Protein AF-A0AAU3V6M9-F1 (afdb_monomer_lite)

Sequence (60 aa):
MLPVKNAAGTGTEYIVELSFKTDDYADAARLHSDAIAVADGHGWLYHGDILKTQLILDRY

Foldseek 3Di:
DDFQQDPVNPHGDDDDDD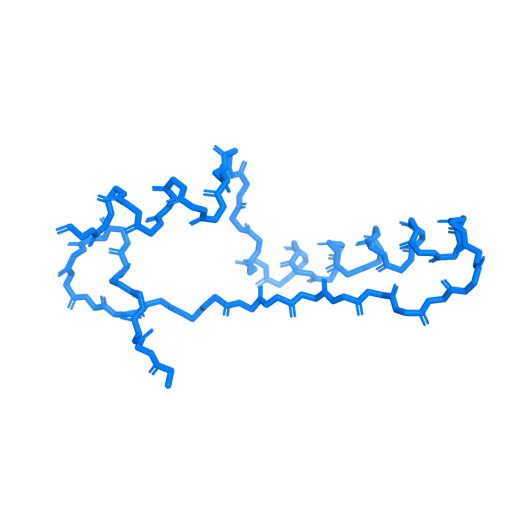DDDDPDPVVRVVVVVVVVVVCVVVVNDDPDPDDPVRSRVVRD

Secondary structure (DSSP, 8-state):
-PPEEPTTSSSEEPPP------S-HHHHHHHHHHHHHHHHHTT----S---HHHHHHHT-

Structure (mmCIF, N/CA/C/O backbone):
data_AF-A0AAU3V6M9-F1
#
_entry.id   AF-A0AAU3V6M9-F1
#
loop_
_atom_site.group_PDB
_atom_site.id
_atom_site.type_symbol
_atom_site.label_atom_id
_atom_site.label_alt_id
_atom_site.label_comp_id
_atom_site.label_asym_id
_atom_site.label_entity_id
_atom_site.label_seq_id
_atom_site.pdbx_PDB_ins_code
_atom_site.Cartn_x
_atom_site.Cartn_y
_atom_site.Cartn_z
_atom_site.occupancy
_atom_site.B_iso_or_equiv
_atom_site.auth_seq_id
_atom_site.auth_comp_id
_atom_site.auth_asym_id
_atom_site.auth_atom_id
_atom_site.pdbx_PDB_model_num
ATOM 1 N N . MET A 1 1 ? 2.793 7.647 17.126 1.00 46.69 1 MET A N 1
ATOM 2 C CA . MET A 1 1 ? 1.856 7.261 16.050 1.00 46.69 1 MET A CA 1
ATOM 3 C C . MET A 1 1 ? 0.518 7.008 16.727 1.00 46.69 1 MET A C 1
ATOM 5 O O . MET A 1 1 ? 0.504 6.227 17.670 1.00 46.69 1 MET A O 1
ATOM 9 N N . LEU A 1 2 ? -0.538 7.749 16.378 1.00 52.91 2 LEU A N 1
ATOM 10 C CA . LEU A 1 2 ? -1.870 7.545 16.964 1.00 52.91 2 LEU A CA 1
ATOM 11 C C . LEU A 1 2 ? -2.547 6.380 16.230 1.00 52.91 2 LEU A C 1
ATOM 13 O O . LEU A 1 2 ? -2.520 6.366 15.000 1.00 52.91 2 LEU A O 1
ATOM 17 N N . PRO A 1 3 ? -3.093 5.388 16.944 1.00 59.50 3 PRO A N 1
ATOM 18 C CA . PRO A 1 3 ? -3.675 4.226 16.299 1.00 59.50 3 PRO A CA 1
ATOM 19 C C . PRO A 1 3 ? -5.042 4.580 15.697 1.00 59.50 3 PRO A C 1
ATOM 21 O O . PRO A 1 3 ? -5.894 5.162 16.368 1.00 59.50 3 PRO A O 1
ATOM 24 N N . VAL A 1 4 ? -5.250 4.244 14.423 1.00 65.50 4 VAL A N 1
ATOM 25 C CA . VAL A 1 4 ? -6.524 4.492 13.733 1.00 65.50 4 VAL A CA 1
ATOM 26 C C . VAL A 1 4 ? -7.546 3.487 14.246 1.00 65.50 4 VAL A C 1
ATOM 28 O O . VAL A 1 4 ? -7.232 2.304 14.350 1.00 65.50 4 VAL A O 1
ATOM 31 N N . LYS A 1 5 ? -8.759 3.925 14.604 1.00 67.75 5 LYS A N 1
ATOM 32 C CA . LYS A 1 5 ? -9.818 2.989 15.018 1.00 67.75 5 LYS A CA 1
ATOM 33 C C . LYS A 1 5 ? -10.123 2.023 13.878 1.00 67.75 5 LYS A C 1
ATOM 35 O O . LYS A 1 5 ? -10.089 2.432 12.727 1.00 67.75 5 LYS A O 1
ATOM 40 N N . ASN A 1 6 ? -10.406 0.759 14.166 1.00 67.88 6 ASN A N 1
ATOM 41 C CA . ASN A 1 6 ? -10.881 -0.185 13.154 1.00 67.88 6 ASN A CA 1
ATOM 42 C C . ASN A 1 6 ? -12.297 0.196 12.674 1.00 67.88 6 ASN A C 1
ATOM 44 O O . ASN A 1 6 ? -12.981 0.992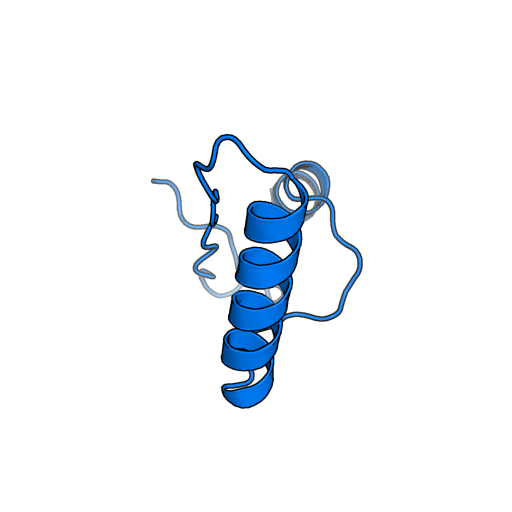 13.317 1.00 67.88 6 ASN A O 1
ATOM 48 N N . ALA A 1 7 ? -12.762 -0.385 11.565 1.00 64.94 7 ALA A N 1
ATOM 49 C CA . ALA A 1 7 ? -14.092 -0.091 11.009 1.00 64.94 7 ALA A CA 1
ATOM 50 C C . ALA A 1 7 ? -15.261 -0.357 11.986 1.00 64.94 7 ALA A C 1
ATOM 52 O O . ALA A 1 7 ? -16.327 0.230 11.845 1.00 64.94 7 ALA A O 1
ATOM 53 N N . ALA A 1 8 ? -15.060 -1.215 12.992 1.00 69.50 8 ALA A N 1
ATOM 54 C CA . ALA A 1 8 ? -16.049 -1.509 14.029 1.00 69.50 8 ALA A CA 1
ATOM 55 C C . ALA A 1 8 ? -16.054 -0.492 15.191 1.00 69.50 8 ALA A C 1
ATOM 57 O O . ALA A 1 8 ? -16.917 -0.566 16.061 1.00 69.50 8 ALA A O 1
ATOM 58 N N . GLY A 1 9 ? -15.082 0.425 15.256 1.00 67.88 9 GLY A N 1
ATOM 59 C CA . GLY A 1 9 ? -14.943 1.416 16.329 1.00 67.88 9 GLY A CA 1
ATOM 60 C C . GLY A 1 9 ? -14.551 0.847 17.701 1.00 67.88 9 GLY A C 1
ATOM 61 O O . GLY A 1 9 ? -14.441 1.609 18.661 1.00 67.88 9 GLY A O 1
ATOM 62 N N . THR A 1 10 ? -14.328 -0.466 17.808 1.00 76.88 10 THR A N 1
ATOM 63 C CA . THR A 1 10 ? -14.066 -1.198 19.063 1.00 76.88 10 THR A CA 1
ATOM 64 C C . THR A 1 10 ? -12.592 -1.518 19.293 1.00 76.88 10 THR A C 1
ATOM 66 O O . THR A 1 10 ? -12.226 -2.011 20.358 1.00 76.88 10 THR A O 1
ATOM 69 N N . GLY A 1 11 ? -11.737 -1.247 18.309 1.00 70.62 11 GLY A N 1
ATOM 70 C CA . GLY A 1 11 ? -10.307 -1.519 18.380 1.00 70.62 11 GLY A CA 1
ATOM 71 C C . GLY A 1 11 ? -9.510 -0.617 17.454 1.00 70.62 11 GLY A C 1
ATOM 72 O O . GLY A 1 11 ? -10.024 0.373 16.936 1.00 70.62 11 GLY A O 1
ATOM 73 N N . THR A 1 12 ? -8.249 -0.965 17.241 1.00 71.75 12 THR A N 1
ATOM 74 C CA . THR A 1 12 ? -7.306 -0.188 16.432 1.00 71.75 12 THR A CA 1
ATOM 75 C C . THR A 1 12 ? -6.782 -1.008 15.262 1.00 71.75 12 THR A C 1
ATOM 77 O O . THR A 1 12 ? -6.517 -2.198 15.411 1.00 71.75 12 THR A O 1
ATOM 80 N N . GLU A 1 13 ? -6.624 -0.373 14.108 1.00 71.19 13 GLU A N 1
ATOM 81 C CA . GLU A 1 13 ? -6.120 -0.954 12.869 1.00 71.19 13 GLU A CA 1
ATOM 82 C C . GLU A 1 13 ? -4.748 -0.358 12.536 1.00 71.19 13 GLU A C 1
ATOM 84 O O . GLU A 1 13 ? -4.513 0.846 12.681 1.00 71.19 13 GLU A O 1
ATOM 89 N N . TYR A 1 14 ? -3.825 -1.219 12.112 1.00 71.50 14 TYR A N 1
ATOM 90 C CA . TYR A 1 14 ? -2.498 -0.805 11.677 1.00 71.50 14 TYR A CA 1
ATOM 91 C C . TYR A 1 14 ? -2.541 -0.444 10.200 1.00 71.50 14 TYR A C 1
ATOM 93 O O . TYR A 1 14 ? -2.804 -1.290 9.353 1.00 71.50 14 TYR A O 1
ATOM 101 N N . ILE A 1 15 ? -2.241 0.816 9.898 1.00 73.12 15 ILE A N 1
ATOM 102 C CA . ILE A 1 15 ? -2.105 1.295 8.525 1.00 73.12 15 ILE A CA 1
ATOM 103 C C . ILE A 1 15 ? -0.621 1.386 8.205 1.00 73.12 15 ILE A C 1
ATOM 105 O O . ILE A 1 15 ? 0.125 2.091 8.885 1.00 73.12 15 ILE A O 1
ATOM 109 N N . VAL A 1 16 ? -0.209 0.699 7.145 1.00 76.12 16 VAL A N 1
ATOM 11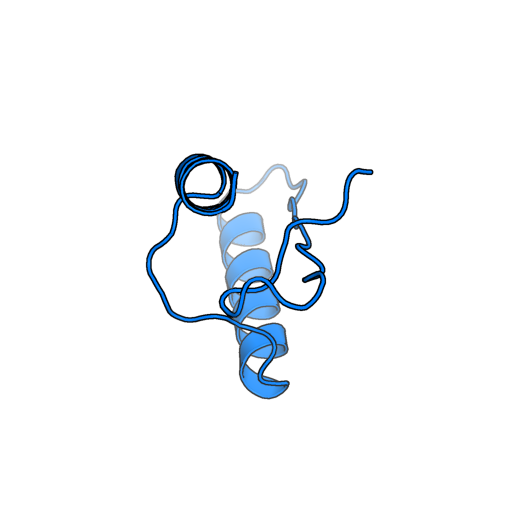0 C CA . VAL A 1 16 ? 1.156 0.759 6.621 1.00 76.12 16 VAL A CA 1
ATOM 111 C C . VAL A 1 16 ? 1.171 1.661 5.389 1.00 76.12 16 VAL A C 1
ATOM 113 O O . VAL A 1 16 ? 0.262 1.629 4.562 1.00 76.12 16 VAL A O 1
ATOM 116 N N . GLU A 1 17 ? 2.183 2.519 5.280 1.00 80.12 17 GLU A N 1
ATOM 117 C CA . GLU A 1 17 ? 2.494 3.238 4.045 1.00 80.12 17 GLU A CA 1
ATOM 118 C C . GLU A 1 17 ? 3.750 2.650 3.426 1.00 80.12 17 GLU A C 1
ATOM 120 O O . GLU A 1 17 ? 4.743 2.446 4.124 1.00 80.12 17 GLU A O 1
ATOM 125 N N . LEU A 1 18 ? 3.706 2.407 2.121 1.00 78.94 18 LEU A N 1
ATOM 126 C CA . LEU A 1 18 ? 4.856 1.968 1.350 1.00 78.94 18 LEU A CA 1
ATOM 127 C C . LEU A 1 18 ? 5.195 3.062 0.344 1.00 78.94 18 LEU A C 1
ATOM 129 O O . LEU A 1 18 ? 4.334 3.536 -0.393 1.00 78.94 18 LEU A O 1
ATOM 133 N N . SER A 1 19 ? 6.456 3.476 0.334 1.00 83.31 19 SER A N 1
ATOM 134 C CA . SER A 1 19 ? 6.997 4.408 -0.650 1.00 83.31 19 SER A CA 1
ATOM 135 C C . SER A 1 19 ? 8.156 3.735 -1.366 1.00 83.31 19 SER A C 1
ATOM 137 O O . SER A 1 19 ? 9.100 3.270 -0.727 1.00 83.31 19 SER A O 1
ATOM 139 N N . PHE A 1 20 ? 8.095 3.696 -2.693 1.00 85.12 20 PHE A N 1
ATOM 140 C CA . PHE A 1 20 ? 9.134 3.099 -3.526 1.00 85.12 20 PHE A CA 1
ATOM 141 C C . PHE A 1 20 ? 10.047 4.208 -4.035 1.00 85.12 20 PHE A C 1
ATOM 143 O O . PHE A 1 20 ? 9.669 4.985 -4.908 1.00 85.12 20 PHE A O 1
ATOM 150 N N . LYS A 1 21 ? 11.240 4.317 -3.447 1.00 87.19 21 LYS A N 1
ATOM 151 C CA . LYS A 1 21 ? 12.228 5.320 -3.846 1.00 87.19 21 LYS A CA 1
ATOM 152 C C . LYS A 1 21 ? 13.125 4.739 -4.935 1.00 87.19 21 LYS A C 1
ATOM 154 O O . LYS A 1 21 ? 14.087 4.038 -4.637 1.00 87.19 21 LYS A O 1
ATOM 159 N N . THR A 1 22 ? 12.773 5.022 -6.178 1.00 88.62 22 THR A N 1
ATOM 160 C CA . THR A 1 22 ? 13.551 4.693 -7.375 1.00 88.62 22 THR A CA 1
ATOM 161 C C . THR A 1 22 ? 13.505 5.878 -8.334 1.00 88.62 22 THR A C 1
ATOM 163 O O . THR A 1 22 ? 12.563 6.673 -8.290 1.00 88.62 22 THR A O 1
ATOM 166 N N . ASP A 1 23 ? 14.534 6.003 -9.165 1.00 90.69 23 ASP A N 1
ATOM 167 C CA . ASP A 1 23 ? 14.642 7.062 -10.168 1.00 90.69 23 ASP A CA 1
ATOM 168 C C . ASP A 1 23 ? 13.839 6.735 -11.447 1.00 90.69 23 ASP A C 1
ATOM 170 O O . ASP A 1 23 ? 13.619 7.621 -12.272 1.00 90.69 23 ASP A O 1
ATOM 174 N N . ASP A 1 24 ? 13.364 5.488 -11.600 1.00 91.88 24 ASP A N 1
ATOM 175 C CA . ASP A 1 24 ? 12.543 5.026 -12.728 1.00 91.88 24 ASP A CA 1
ATOM 176 C C . ASP A 1 24 ? 11.097 4.722 -12.296 1.00 91.88 24 ASP A C 1
ATOM 178 O O . ASP A 1 24 ? 10.828 3.914 -11.401 1.00 91.88 24 ASP A O 1
ATOM 182 N N . TYR A 1 25 ? 10.142 5.345 -12.987 1.00 88.25 25 TYR A N 1
ATOM 183 C CA . TYR A 1 25 ? 8.717 5.103 -12.797 1.00 88.25 25 TYR A CA 1
ATOM 184 C C . TYR A 1 25 ? 8.312 3.643 -13.048 1.00 88.25 25 TYR A C 1
ATOM 186 O O . TYR A 1 25 ? 7.483 3.109 -12.312 1.00 88.25 25 TYR A O 1
ATOM 194 N N . ALA A 1 26 ? 8.877 2.986 -14.064 1.00 91.88 26 ALA A N 1
ATOM 195 C CA . ALA A 1 26 ? 8.555 1.599 -14.389 1.00 91.88 26 ALA A CA 1
ATOM 196 C C . ALA A 1 26 ? 8.946 0.656 -13.243 1.00 91.88 26 ALA A C 1
ATOM 198 O O . ALA A 1 26 ? 8.174 -0.236 -12.881 1.00 91.88 26 ALA A O 1
ATOM 199 N N . ASP A 1 27 ? 10.092 0.907 -12.609 1.00 90.56 27 ASP A N 1
ATOM 200 C CA . ASP A 1 27 ? 10.514 0.166 -11.423 1.00 90.56 27 ASP A CA 1
ATOM 201 C C . ASP A 1 27 ? 9.610 0.446 -10.222 1.00 90.56 27 ASP A C 1
ATOM 203 O O . ASP A 1 27 ? 9.247 -0.485 -9.501 1.00 90.56 27 ASP A O 1
ATOM 207 N N . ALA A 1 28 ? 9.187 1.700 -10.024 1.00 89.31 28 ALA A N 1
ATOM 208 C CA . ALA A 1 28 ? 8.258 2.052 -8.952 1.00 89.31 28 ALA A CA 1
ATOM 209 C C . ALA A 1 28 ? 6.908 1.345 -9.140 1.00 89.31 28 ALA A C 1
ATOM 211 O O . ALA A 1 28 ? 6.366 0.780 -8.191 1.00 89.31 28 ALA A O 1
ATOM 212 N N . ALA A 1 29 ? 6.390 1.335 -10.371 1.00 88.50 29 ALA A N 1
ATOM 213 C CA . ALA A 1 29 ? 5.130 0.690 -10.724 1.00 88.50 29 ALA A CA 1
ATOM 214 C C . ALA A 1 29 ? 5.197 -0.836 -10.562 1.00 88.50 29 ALA A C 1
ATOM 216 O O . ALA A 1 29 ? 4.248 -1.452 -10.065 1.00 88.50 29 ALA A O 1
ATOM 217 N N . ARG A 1 30 ? 6.330 -1.451 -10.928 1.00 93.56 30 ARG A N 1
ATOM 218 C CA . ARG A 1 30 ? 6.554 -2.886 -10.722 1.00 93.56 30 ARG A CA 1
ATOM 219 C C . ARG A 1 30 ? 6.609 -3.230 -9.236 1.00 93.56 30 ARG A C 1
ATOM 221 O O . ARG A 1 30 ? 5.860 -4.093 -8.799 1.00 93.56 30 ARG A O 1
ATOM 228 N N . LEU A 1 31 ? 7.419 -2.516 -8.450 1.00 91.75 31 LEU A N 1
ATOM 229 C CA . LEU A 1 31 ? 7.525 -2.737 -7.002 1.00 91.75 31 LEU A CA 1
ATOM 230 C C . LEU A 1 31 ? 6.189 -2.514 -6.279 1.00 91.75 31 LEU A C 1
ATOM 232 O O . LEU A 1 31 ? 5.850 -3.264 -5.366 1.00 91.75 31 LEU A O 1
ATOM 236 N N . HIS A 1 32 ? 5.413 -1.521 -6.715 1.00 89.56 32 HIS A N 1
ATOM 237 C CA . HIS A 1 32 ? 4.055 -1.304 -6.231 1.00 89.56 32 HIS A CA 1
ATOM 238 C C . HIS A 1 32 ? 3.156 -2.512 -6.517 1.00 89.56 32 HIS A C 1
ATOM 240 O O . HIS A 1 32 ? 2.491 -3.010 -5.613 1.00 89.56 32 HIS A O 1
ATOM 246 N N . SER A 1 33 ? 3.166 -3.015 -7.753 1.00 90.00 33 SER A N 1
ATOM 247 C CA . SER A 1 33 ? 2.363 -4.182 -8.144 1.00 90.00 33 SER A CA 1
ATOM 248 C C . SER A 1 33 ? 2.767 -5.443 -7.370 1.00 90.00 33 SER A C 1
ATOM 250 O O . SER A 1 33 ? 1.898 -6.165 -6.885 1.00 90.00 33 SER A O 1
ATOM 252 N N . ASP A 1 34 ? 4.071 -5.660 -7.176 1.00 92.62 34 ASP A N 1
ATOM 253 C CA . ASP A 1 34 ? 4.607 -6.775 -6.388 1.00 92.62 34 ASP A CA 1
ATOM 254 C C . ASP A 1 34 ? 4.147 -6.687 -4.920 1.00 92.62 34 ASP A C 1
ATOM 256 O O . ASP A 1 34 ? 3.711 -7.679 -4.333 1.00 92.62 34 ASP A O 1
ATOM 260 N N . ALA A 1 35 ? 4.181 -5.490 -4.323 1.00 89.31 35 ALA A N 1
ATOM 261 C CA . ALA A 1 35 ? 3.725 -5.274 -2.951 1.00 89.31 35 ALA A CA 1
ATOM 262 C C . ALA A 1 35 ? 2.213 -5.501 -2.785 1.00 89.31 35 ALA A C 1
ATOM 264 O O . ALA A 1 35 ? 1.792 -6.089 -1.787 1.00 89.31 35 ALA A O 1
ATOM 265 N N . ILE A 1 36 ? 1.407 -5.080 -3.765 1.00 89.00 36 ILE A N 1
ATOM 266 C CA . ILE A 1 36 ? -0.036 -5.351 -3.799 1.00 89.00 36 ILE A CA 1
ATOM 267 C C . ILE A 1 36 ? -0.297 -6.857 -3.867 1.00 89.00 36 ILE A C 1
ATOM 269 O O . ILE A 1 36 ? -1.094 -7.359 -3.079 1.00 89.00 36 ILE A O 1
ATOM 273 N N . ALA A 1 37 ? 0.414 -7.589 -4.730 1.00 92.00 37 ALA A N 1
ATOM 274 C CA . ALA A 1 37 ? 0.256 -9.037 -4.858 1.00 92.00 37 ALA A CA 1
ATOM 275 C C . ALA A 1 37 ? 0.600 -9.785 -3.557 1.00 92.00 37 ALA A C 1
ATOM 277 O O . ALA A 1 37 ? -0.108 -10.715 -3.170 1.00 92.00 37 ALA A O 1
ATOM 278 N N . VAL A 1 38 ? 1.653 -9.361 -2.847 1.00 91.94 38 VAL A N 1
ATOM 279 C CA . VAL A 1 38 ? 2.002 -9.921 -1.530 1.00 91.94 38 VAL A CA 1
ATOM 280 C C . VAL A 1 38 ? 0.908 -9.622 -0.504 1.00 91.94 38 VAL A C 1
ATOM 282 O O . VAL A 1 38 ? 0.465 -10.527 0.202 1.00 91.94 38 VAL A O 1
ATOM 285 N N . ALA A 1 39 ? 0.453 -8.370 -0.417 1.00 87.50 39 ALA A N 1
ATOM 286 C CA . ALA A 1 39 ? -0.572 -7.974 0.544 1.00 87.50 39 ALA A CA 1
ATOM 287 C C . ALA A 1 39 ? -1.907 -8.693 0.298 1.00 87.50 39 ALA A C 1
ATOM 289 O O . ALA A 1 39 ? -2.554 -9.122 1.254 1.00 87.50 39 ALA A O 1
ATOM 290 N N . ASP A 1 40 ? -2.298 -8.861 -0.964 1.00 87.44 40 ASP A N 1
ATOM 291 C CA . ASP A 1 40 ? -3.504 -9.593 -1.348 1.00 87.44 40 ASP A CA 1
ATOM 292 C C . ASP A 1 40 ? -3.374 -11.094 -1.048 1.00 87.44 40 ASP A C 1
ATOM 294 O O . ASP A 1 40 ? -4.229 -11.677 -0.381 1.00 87.44 40 ASP A O 1
ATOM 298 N N . GLY A 1 41 ? -2.235 -11.705 -1.397 1.00 90.56 41 GLY A N 1
ATOM 299 C CA . GLY A 1 41 ? -1.957 -13.117 -1.114 1.00 90.56 41 GLY A CA 1
ATOM 300 C C . GLY A 1 41 ? -1.989 -13.480 0.377 1.00 90.56 41 GLY A C 1
ATOM 301 O O . GLY A 1 41 ? -2.266 -14.627 0.729 1.00 90.56 41 GLY A O 1
ATOM 302 N N . HIS A 1 42 ? -1.749 -12.509 1.261 1.00 89.31 42 HIS A N 1
ATOM 303 C CA . HIS A 1 42 ? -1.864 -12.674 2.711 1.00 89.31 42 HIS A CA 1
ATOM 304 C C . HIS A 1 42 ? -3.201 -12.191 3.303 1.00 89.31 42 HIS A C 1
ATOM 306 O O . HIS A 1 42 ? -3.407 -12.318 4.513 1.00 89.31 42 HIS A O 1
ATOM 312 N N . GLY A 1 43 ? -4.114 -11.647 2.491 1.00 84.19 43 GLY A N 1
ATOM 313 C CA . GLY A 1 43 ? -5.388 -11.085 2.949 1.00 84.19 43 GLY A CA 1
ATOM 314 C C . GLY A 1 43 ? -5.242 -9.793 3.761 1.00 84.19 43 GLY A C 1
ATOM 315 O O . GLY A 1 43 ? -6.120 -9.457 4.553 1.00 84.19 43 GLY A O 1
ATOM 316 N N . TRP A 1 44 ? -4.124 -9.081 3.609 1.00 83.00 44 TRP A N 1
ATOM 317 C CA . TRP A 1 44 ? -3.860 -7.796 4.269 1.00 83.00 44 TRP A CA 1
ATOM 318 C C . TRP A 1 44 ? -4.428 -6.612 3.491 1.00 83.00 44 TRP A C 1
ATOM 320 O O . TRP A 1 44 ? -4.587 -5.526 4.048 1.00 83.00 44 TRP A O 1
ATOM 330 N N . LEU A 1 45 ? -4.702 -6.803 2.198 1.00 80.62 45 LEU A N 1
ATOM 331 C CA . LEU A 1 45 ? -5.177 -5.738 1.335 1.00 80.62 45 LEU A CA 1
ATOM 332 C C . LEU A 1 45 ? -6.683 -5.514 1.511 1.00 80.62 45 LEU A C 1
ATOM 334 O O . LEU A 1 45 ? -7.520 -6.350 1.165 1.00 80.62 45 LEU A O 1
ATOM 338 N N . TYR A 1 46 ? -7.034 -4.333 2.007 1.00 75.44 46 TYR A N 1
ATOM 339 C CA . TYR A 1 46 ? -8.404 -3.850 1.965 1.00 75.44 46 TYR A CA 1
ATOM 340 C C . TYR A 1 46 ? -8.709 -3.292 0.566 1.00 75.44 46 TYR A C 1
ATOM 342 O O . TYR A 1 46 ? -8.087 -2.329 0.134 1.00 75.44 46 TYR A O 1
ATOM 350 N N . HIS A 1 47 ? -9.672 -3.893 -0.136 1.00 73.19 47 HIS A N 1
ATOM 351 C CA . HIS A 1 47 ? -10.004 -3.584 -1.537 1.00 73.19 47 HIS A CA 1
ATOM 352 C C . HIS A 1 47 ? -10.993 -2.417 -1.718 1.00 73.19 47 HIS A C 1
ATOM 354 O O . HIS A 1 47 ? -11.506 -2.203 -2.815 1.00 73.19 47 HIS A O 1
ATOM 360 N N . GLY A 1 48 ? -11.320 -1.689 -0.650 1.00 65.88 48 GLY A N 1
ATOM 361 C CA . GLY A 1 48 ? -12.186 -0.519 -0.749 1.00 65.88 48 GLY A CA 1
ATOM 362 C C . GLY A 1 48 ? -11.410 0.716 -1.196 1.00 65.88 48 GLY A C 1
ATOM 363 O O . GLY A 1 48 ? -10.284 0.949 -0.760 1.00 65.88 48 GLY A O 1
ATOM 364 N N . ASP A 1 49 ? -12.042 1.523 -2.040 1.00 57.31 49 ASP A N 1
ATOM 365 C CA . ASP A 1 49 ? -11.488 2.781 -2.531 1.00 57.31 49 ASP A CA 1
ATOM 366 C C . ASP A 1 49 ? -11.561 3.830 -1.411 1.00 57.31 49 ASP A C 1
ATOM 368 O O . ASP A 1 49 ? -12.593 4.467 -1.195 1.00 57.31 49 ASP A O 1
ATOM 372 N N . ILE A 1 50 ? -10.495 3.957 -0.614 1.00 58.09 50 ILE A N 1
ATOM 373 C CA . ILE A 1 50 ? -10.445 4.946 0.467 1.00 58.09 50 ILE A CA 1
AT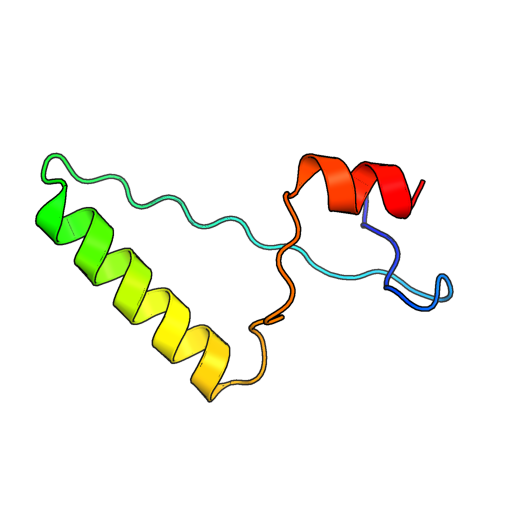OM 374 C C . ILE A 1 50 ? -9.124 5.710 0.415 1.00 58.09 50 ILE A C 1
ATOM 376 O O . ILE A 1 50 ? -8.050 5.187 0.715 1.00 58.09 50 ILE A O 1
ATOM 380 N N . LEU A 1 51 ? -9.211 7.001 0.090 1.00 66.38 51 LEU A N 1
ATOM 381 C CA . LEU A 1 51 ? -8.116 7.944 0.310 1.00 66.38 51 LEU A CA 1
ATOM 382 C C . LEU A 1 51 ? -7.782 7.967 1.805 1.00 66.38 51 LEU A C 1
ATOM 384 O O . LEU A 1 51 ? -8.677 8.168 2.623 1.00 66.38 51 LEU A O 1
ATOM 388 N N . LYS A 1 52 ? -6.501 7.829 2.179 1.00 63.66 52 LYS A N 1
ATOM 389 C CA . LYS A 1 52 ? -6.067 7.844 3.594 1.00 63.66 52 LYS A CA 1
ATOM 390 C C . LYS A 1 52 ? -6.672 8.996 4.395 1.00 63.66 52 LYS A C 1
ATOM 392 O O . LYS A 1 52 ? -7.075 8.799 5.535 1.00 63.66 52 LYS A O 1
ATOM 397 N N . THR A 1 53 ? -6.757 10.181 3.794 1.00 60.22 53 THR A N 1
ATOM 398 C CA . THR A 1 53 ? -7.359 11.363 4.417 1.00 60.22 53 THR A CA 1
ATOM 399 C C . THR A 1 53 ? -8.831 11.139 4.751 1.00 60.22 53 THR A C 1
ATOM 401 O O . THR A 1 53 ? -9.250 11.444 5.861 1.00 60.22 53 THR A O 1
ATOM 404 N N . GLN A 1 54 ? -9.596 10.550 3.829 1.00 60.22 54 GLN A N 1
ATOM 405 C CA . GLN A 1 54 ? -11.005 10.234 4.048 1.00 60.22 54 GLN A CA 1
ATOM 406 C C . GLN A 1 54 ? -11.171 9.118 5.087 1.00 60.22 54 GLN A C 1
ATOM 408 O O . GLN A 1 54 ? -12.004 9.245 5.971 1.00 60.22 54 GLN A O 1
ATOM 413 N N . LEU A 1 55 ? -10.312 8.087 5.071 1.00 64.94 55 LEU A N 1
ATOM 414 C CA . LEU A 1 55 ? -10.323 7.021 6.083 1.00 64.94 55 LEU A CA 1
ATOM 415 C C . LEU A 1 55 ? -10.115 7.570 7.502 1.00 64.94 55 LEU A C 1
ATOM 417 O O . LEU A 1 55 ? -10.761 7.126 8.447 1.00 64.94 55 LEU A O 1
ATOM 421 N N . ILE A 1 56 ? -9.174 8.503 7.662 1.00 63.78 56 ILE A N 1
ATOM 422 C CA . ILE A 1 56 ? -8.882 9.112 8.961 1.00 63.78 56 ILE A CA 1
ATOM 423 C C . ILE A 1 56 ? -10.054 9.996 9.402 1.00 63.78 56 ILE A C 1
ATOM 425 O O . ILE A 1 56 ? -10.433 9.924 10.567 1.00 63.78 56 ILE A O 1
ATOM 429 N N . LEU A 1 57 ? -10.636 10.785 8.489 1.00 66.19 57 LEU A N 1
ATOM 430 C CA . LEU A 1 57 ? -11.780 11.661 8.773 1.00 66.19 57 LEU A CA 1
ATOM 431 C C . LEU A 1 57 ? -13.062 10.884 9.096 1.00 66.19 57 LEU A C 1
ATOM 433 O O . LEU A 1 57 ? -13.762 11.255 10.024 1.00 66.19 57 LEU A O 1
ATOM 437 N N . ASP A 1 58 ? -13.354 9.790 8.392 1.00 60.34 58 ASP A N 1
ATOM 438 C CA . ASP A 1 58 ? -14.559 8.982 8.636 1.00 60.34 58 ASP A CA 1
ATOM 439 C C . ASP A 1 58 ? -14.502 8.224 9.974 1.00 60.34 58 ASP A C 1
ATOM 441 O O . ASP A 1 58 ? -15.520 7.736 10.469 1.00 60.34 58 ASP A O 1
ATOM 445 N N . ARG A 1 59 ? -13.306 8.082 10.560 1.00 61.56 59 ARG A N 1
ATOM 446 C CA . ARG A 1 59 ? -13.071 7.312 11.791 1.00 61.56 59 ARG A CA 1
ATOM 447 C C . ARG A 1 59 ? -12.766 8.174 13.025 1.00 61.56 59 ARG A C 1
ATOM 449 O O . ARG A 1 59 ? -12.509 7.602 14.092 1.00 61.56 59 ARG A O 1
ATOM 456 N N . TYR A 1 60 ? -12.814 9.503 12.898 1.00 54.75 60 TYR A N 1
ATOM 457 C CA . TYR A 1 60 ? -12.652 10.484 13.981 1.00 54.75 60 TYR A CA 1
ATOM 458 C C . TYR A 1 60 ? -13.885 11.373 14.120 1.00 54.75 60 TYR A C 1
ATOM 460 O O . TYR A 1 60 ? -14.304 11.565 15.285 1.00 54.75 60 TYR A O 1
#

pLDDT: mean 76.37, std 12.75, range [46.69, 93.56]

Radius of gyration: 13.87 Å; chains: 1; bounding box: 31×25×34 Å

=== Feature glossary ===
The features interleaved in this record are:

— What the protein is —

Sequence gives the chain of amino acids in standard one-letter code (A=alanine, C=cysteine, …, Y=tyrosine), read N→C. It is the only feature that is directly encoded by the gene; all structural features are derived from the folded form of this sequence.

Database cross-references. InterPro integrates a dozen domain/family signature databases into unified entries with residue-range hits. GO terms attach function/process/location labels with evidence codes. CATH codes position the fold in a four-level structural taxonomy. Organism is the NCBI-taxonomy species name.

— Where its atoms are —

Atomic coordinates in PDBx/mmCIF format — the same representation the Protein Data Bank distributes. Each line of the _atom_site loop places one backbone atom in Cartesian space (units: ångströms, origin: arbitrary).

The six renders are orthographic views along the three Cartesian axes in both directions. Representation (cartoon, sticks, or surface) and color scheme (sequence-rainbow or by-chain) vary across proteins so the training set covers all the common visualization conventions.

— Local backbone conformation —

Eight-state secondary structure (DSSP): H is the canonical α-helix, G the tighter 3₁₀-helix, I the wider π-helix; E/B are β-structure, T and S are turns and bends, and '-' is everything else. DSSP derives these from the pattern of main-chain N–H···O=C hydrogen bonds, not from the sequence.

P-SEA three-state annotation labels each residue as helix, strand, or coil based purely on the geometry of the Cα trace. It serves as a fallback when the full backbone (and thus DSSP) is unavailable.

The φ/ψ torsion pair specifies the backbone conformation at each residue. φ rotates about the N–Cα bond, ψ about the Cα–C bond. Steric clashes forbid most of the (φ, ψ) plane — the allowed regions (α-helix basin, β-sheet basin, left-handed helix) are the Ramachandran-allowed regions.

— Global shape and packing —

The geometric summary reports three shape descriptors. Rg (radius of gyration) measures how spread out the Cα atoms are about their centre of mass; compact globular proteins have small Rg, elongated or unfolded ones large. Cα contacts (<8 Å, |i−j|>4) count long-range residue pairs in spatial proximity — high for tightly packed folds, near zero for rods or random coil. The bounding-box extents give the protein's footprint along x, y, z in Å.

Solvent-accessible surface area (SASA) is the area in Å² traced out by the centre of a 1.4 Å probe sphere (a water molecule) rolled over the protein's van der Waals surface (Shrake–Rupley / Lee–Richards construction). Buried residues have near-zero SASA; fully exposed residues can exceed 200 Å². The total SASA scales roughly with the number of surface residues.

The contact map is a binary N×N matrix image: pixel (i, j) is dark where Cα_i and Cα_j are within 8 Å and |i−j|>4. Because the |i−j|>4 filter removes local helical contacts, off-diagonal stripes parallel to the main diagonal indicate parallel β-shee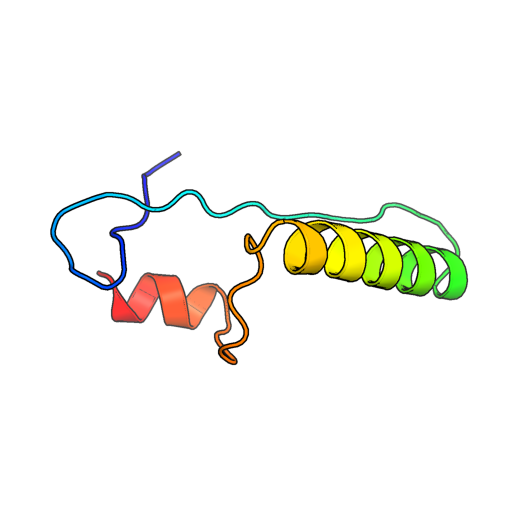ts; stripes perpendicular to i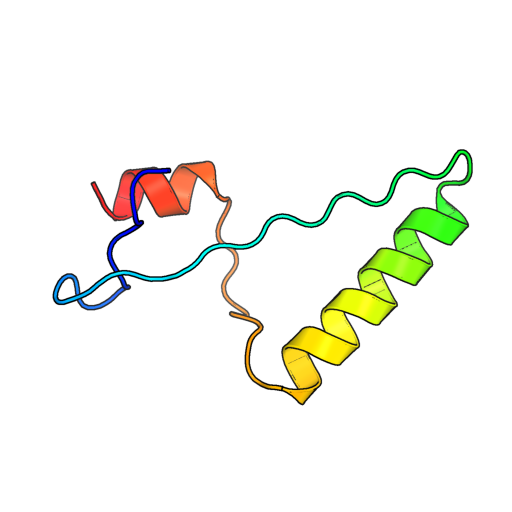t indicate antiparallel β-sheets. The Ramachandran plot scatters every residue's (φ, ψ) pair against the sterically allowed regions. The PAE heatmap renders the predicted-aligned-error matrix.

— Structural neighborhood —

3Di is Foldseek's structural alphabet. Each residue is assigned one of twenty discrete states based on how its Cα sits relative to its spatial (not sequential) neighbors. Aligning 3Di strings finds structural homologs roughly as well as full 3D superposition, but orders of magnitude faster.

Nearest PDB neighbors are the top structural matches found by Foldseek when searching this structure against the entire Protein Data Bank. Each hit reports a TM-score (0 to 1; >0.5 almost always implies the same fold) and an E-value. These are *structural* homologs — they may share no detectable sequence similarity.

— Confidence and disorder —

For AlphaFold models, the B-factor field carries pLDDT — the model's own estimate of local accuracy on a 0–100 scale. Regions with pLDDT<50 should be treated as essentially unmodeled; they often correspond to intrinsically disordered segments.

Crystallographic B-factors measure how much each atom's electron density is smeared out, in Å². They rise in mobile loops and surface residues and fall in the buried interior. In AlphaFold models this column is repurposed to hold pLDDT instead.

Predicted aligned error is AlphaFold's pairwise confidence. Unlike pLDDT (per-residue), PAE is per-residue-pair and captures whether two parts of the structure are correctly placed relative to each other. Units are ångströms of expected positional error.